Protein AF-A0A1W9RCI9-F1 (afdb_monomer_lite)

Foldseek 3Di:
DPPVVVVLVCLVPDDDPDDDPDDADQPDWDKAWDWDWDQDPVDNVDIDIDIDIDTHDHDDDDDPPDDPPDDDDDDDPDDPVVVLVVVVVVCVVVVPPPDDDWDDDPVPCVVSVVVVVVVVCVVCVVVVVVVVSVVVVVVSVVD

Structure (mmCIF, N/CA/C/O backbone):
data_AF-A0A1W9RCI9-F1
#
_entry.id   AF-A0A1W9RCI9-F1
#
loop_
_atom_site.group_PDB
_atom_site.id
_atom_site.type_symbol
_atom_site.label_atom_id
_atom_site.label_alt_id
_atom_site.label_comp_id
_atom_site.label_asym_id
_atom_site.label_entity_id
_atom_site.label_seq_id
_atom_site.pdbx_PDB_ins_code
_atom_site.Cartn_x
_atom_site.Cartn_y
_atom_site.Cartn_z
_atom_site.occupancy
_atom_site.B_iso_or_equiv
_atom_site.auth_seq_id
_atom_site.auth_comp_id
_atom_site.auth_asym_id
_atom_site.auth_atom_id
_atom_site.pdbx_PDB_model_num
ATOM 1 N N . MET A 1 1 ? 21.984 -20.671 -20.554 1.00 55.34 1 MET A N 1
ATOM 2 C CA . MET A 1 1 ? 21.994 -19.264 -20.109 1.00 55.34 1 MET A CA 1
ATOM 3 C C . MET A 1 1 ? 21.682 -19.297 -18.632 1.00 55.34 1 MET A C 1
ATOM 5 O O . MET A 1 1 ? 20.572 -19.666 -18.281 1.00 55.34 1 MET A O 1
ATOM 9 N N . ASP A 1 2 ? 22.685 -19.065 -17.794 1.00 74.69 2 ASP A N 1
ATOM 10 C CA . ASP A 1 2 ? 22.546 -19.191 -16.344 1.00 74.69 2 ASP A CA 1
ATOM 11 C C . ASP A 1 2 ? 21.999 -17.872 -15.788 1.00 74.69 2 ASP A C 1
ATOM 13 O O . ASP A 1 2 ? 22.736 -16.913 -15.551 1.00 74.69 2 ASP A O 1
ATOM 17 N N . ILE A 1 3 ? 20.668 -17.785 -15.747 1.00 71.44 3 ILE A N 1
ATOM 18 C CA . ILE A 1 3 ? 19.940 -16.581 -15.335 1.00 71.44 3 ILE A CA 1
ATOM 19 C C . ILE A 1 3 ? 20.322 -16.200 -13.904 1.00 71.44 3 ILE A C 1
ATOM 21 O O . ILE A 1 3 ? 20.475 -15.012 -13.629 1.00 71.44 3 ILE A O 1
ATOM 25 N N . GLU A 1 4 ? 20.549 -17.183 -13.034 1.00 61.97 4 GLU A N 1
ATOM 26 C CA . GLU A 1 4 ? 20.937 -16.975 -11.639 1.00 61.97 4 GLU A CA 1
ATOM 27 C C . GLU A 1 4 ? 22.304 -16.298 -11.552 1.00 61.97 4 GLU A C 1
ATOM 29 O O . GLU A 1 4 ? 22.426 -15.246 -10.925 1.00 61.97 4 GLU A O 1
ATOM 34 N N . LYS A 1 5 ? 23.299 -16.788 -12.300 1.00 72.75 5 LYS A N 1
ATOM 35 C CA . LYS A 1 5 ? 24.634 -16.171 -12.359 1.00 72.75 5 LYS A CA 1
ATOM 36 C C . LYS A 1 5 ? 24.618 -14.726 -12.876 1.00 72.75 5 LYS A C 1
ATOM 38 O O . LYS A 1 5 ? 25.336 -13.862 -12.365 1.00 72.75 5 LYS A O 1
ATOM 43 N N . TYR A 1 6 ? 23.832 -14.431 -13.915 1.00 73.56 6 TYR A N 1
ATOM 44 C CA . TYR A 1 6 ? 23.721 -13.059 -14.435 1.00 73.56 6 TYR A CA 1
ATOM 45 C C . TYR A 1 6 ? 22.972 -12.134 -13.472 1.00 73.56 6 TYR A C 1
ATOM 47 O O . TYR A 1 6 ? 23.343 -10.967 -13.325 1.00 73.56 6 TYR A O 1
ATOM 55 N N . TRP A 1 7 ? 21.948 -12.661 -12.807 1.00 63.88 7 TRP A N 1
ATOM 56 C CA . TRP A 1 7 ? 21.183 -11.955 -11.788 1.00 63.88 7 TRP A CA 1
ATOM 57 C C . TRP A 1 7 ? 22.044 -11.619 -10.566 1.00 63.88 7 TRP A C 1
ATOM 59 O O . TRP A 1 7 ? 22.041 -10.481 -10.094 1.00 63.88 7 TRP A O 1
ATOM 69 N N . GLU A 1 8 ? 22.865 -12.566 -10.117 1.00 64.69 8 GLU A N 1
ATOM 70 C CA . GLU A 1 8 ? 23.821 -12.389 -9.026 1.00 64.69 8 GLU A CA 1
ATOM 71 C C . GLU A 1 8 ? 24.826 -11.267 -9.332 1.00 64.69 8 GLU A C 1
ATOM 73 O O . GLU A 1 8 ? 25.028 -10.357 -8.519 1.00 64.69 8 GLU A O 1
ATOM 78 N N . LYS A 1 9 ? 25.398 -11.271 -10.546 1.00 72.44 9 LYS A N 1
ATOM 79 C CA . LYS A 1 9 ? 26.290 -10.201 -11.014 1.00 72.44 9 LYS A CA 1
ATOM 80 C C . LYS A 1 9 ? 25.583 -8.840 -11.007 1.00 72.44 9 LYS A C 1
ATOM 82 O O . LYS A 1 9 ? 26.171 -7.849 -10.577 1.00 72.44 9 LYS A O 1
ATOM 87 N N . ALA A 1 10 ? 24.327 -8.780 -11.448 1.00 76.00 10 ALA A N 1
ATOM 88 C CA . ALA A 1 10 ? 23.564 -7.535 -11.478 1.00 76.00 10 ALA A CA 1
ATOM 89 C C . ALA A 1 10 ? 23.300 -6.981 -10.068 1.00 76.00 10 ALA A C 1
ATOM 91 O O . ALA A 1 10 ? 23.492 -5.787 -9.850 1.00 76.00 10 ALA A O 1
ATOM 92 N N . ILE A 1 11 ? 22.935 -7.820 -9.093 1.00 67.50 11 ILE A N 1
ATOM 93 C CA . ILE A 1 11 ? 22.709 -7.377 -7.705 1.00 67.50 11 ILE A CA 1
ATOM 94 C C . ILE A 1 11 ? 23.979 -6.778 -7.086 1.00 67.50 11 ILE A C 1
ATOM 96 O O . ILE A 1 11 ? 23.891 -5.789 -6.354 1.00 67.50 11 ILE A O 1
ATOM 100 N N . LYS A 1 12 ? 25.145 -7.385 -7.347 1.00 71.50 12 LYS A N 1
ATOM 101 C CA . LYS A 1 12 ? 26.425 -6.976 -6.747 1.00 71.50 12 LYS A CA 1
ATOM 102 C C . LYS A 1 12 ? 26.981 -5.680 -7.346 1.00 71.50 12 LYS A C 1
ATOM 104 O O . LYS A 1 12 ? 27.601 -4.918 -6.614 1.00 71.50 12 LYS A O 1
ATOM 109 N N . HIS A 1 13 ? 26.753 -5.431 -8.637 1.00 75.50 13 HIS A N 1
ATOM 110 C CA . HIS A 1 13 ? 27.412 -4.345 -9.375 1.00 75.50 13 HIS A CA 1
ATOM 111 C C . HIS A 1 13 ? 26.479 -3.228 -9.867 1.00 75.50 13 HIS A C 1
ATOM 113 O O . HIS A 1 13 ? 26.961 -2.253 -10.435 1.00 75.50 13 HIS A O 1
ATOM 119 N N . THR A 1 14 ? 25.157 -3.346 -9.699 1.00 80.31 14 THR A N 1
ATOM 120 C CA . THR A 1 14 ? 24.235 -2.278 -10.118 1.00 80.31 14 THR A CA 1
ATOM 121 C C . THR A 1 14 ? 24.175 -1.183 -9.063 1.00 80.31 14 THR A C 1
ATOM 123 O O . THR A 1 14 ? 23.658 -1.391 -7.963 1.00 80.31 14 THR A O 1
ATOM 126 N N . GLU A 1 15 ? 24.623 0.006 -9.443 1.00 75.75 15 GLU A N 1
ATOM 127 C CA . GLU A 1 15 ? 24.532 1.224 -8.643 1.00 75.75 15 GLU A CA 1
ATOM 128 C C . GLU A 1 15 ? 23.637 2.241 -9.361 1.00 75.75 15 GLU A C 1
ATOM 130 O O . GLU A 1 15 ? 23.683 2.398 -10.583 1.00 75.75 15 GLU A O 1
ATOM 135 N N . VAL A 1 16 ? 22.751 2.895 -8.606 1.00 76.81 16 VAL A N 1
ATOM 136 C CA . VAL A 1 16 ? 21.810 3.884 -9.145 1.00 76.81 16 VAL A CA 1
ATOM 137 C C . VAL A 1 16 ? 22.289 5.272 -8.742 1.00 76.81 16 VAL A C 1
ATOM 139 O O . VAL A 1 16 ? 21.910 5.782 -7.692 1.00 76.81 16 VAL A O 1
ATOM 142 N N . GLU A 1 17 ? 23.084 5.892 -9.614 1.00 76.19 17 GLU A N 1
ATOM 143 C CA . GLU A 1 17 ? 23.636 7.241 -9.405 1.00 76.19 17 GLU A CA 1
ATOM 144 C C . GLU A 1 17 ? 22.553 8.326 -9.327 1.00 76.19 17 GLU A C 1
ATOM 146 O O . GLU A 1 17 ? 22.669 9.310 -8.597 1.00 76.19 17 GLU A O 1
ATOM 151 N N . ARG A 1 18 ? 21.459 8.159 -10.081 1.00 74.19 18 ARG A N 1
ATOM 152 C CA . ARG A 1 18 ? 20.339 9.104 -10.086 1.00 74.19 18 ARG A CA 1
ATOM 153 C C . ARG A 1 18 ? 19.002 8.391 -10.213 1.00 74.19 18 ARG A C 1
ATOM 155 O O . ARG A 1 18 ? 18.640 7.907 -11.285 1.00 74.19 18 ARG A O 1
ATOM 162 N N . ALA A 1 19 ? 18.228 8.406 -9.132 1.00 73.75 19 ALA A N 1
ATOM 163 C CA . ALA A 1 19 ? 16.862 7.902 -9.133 1.00 73.75 19 ALA A CA 1
ATOM 164 C C . ALA A 1 19 ? 15.905 8.830 -9.907 1.00 73.75 19 ALA A C 1
ATOM 166 O O . ALA A 1 19 ? 16.072 10.054 -9.955 1.00 73.75 19 ALA A O 1
ATOM 167 N N . ARG A 1 20 ? 14.862 8.243 -10.503 1.00 72.75 20 ARG A N 1
ATOM 168 C CA . ARG A 1 20 ? 13.751 8.995 -11.102 1.00 72.75 20 ARG A CA 1
ATOM 169 C C . ARG A 1 20 ? 12.954 9.688 -9.993 1.00 72.75 20 ARG A C 1
ATOM 171 O O . ARG A 1 20 ? 12.574 9.049 -9.022 1.00 72.75 20 ARG A O 1
ATOM 178 N N . ILE A 1 21 ? 12.665 10.977 -10.174 1.00 74.69 21 ILE A N 1
ATOM 179 C CA . ILE A 1 21 ? 11.905 11.786 -9.202 1.00 74.69 21 ILE A CA 1
ATOM 180 C C . ILE A 1 21 ? 10.397 11.495 -9.285 1.00 74.69 21 ILE A C 1
ATOM 182 O O . ILE A 1 21 ? 9.692 11.522 -8.284 1.00 74.69 21 ILE A O 1
ATOM 186 N N . SER A 1 22 ? 9.884 11.223 -10.486 1.00 74.25 22 SER A N 1
ATOM 187 C CA . SER A 1 22 ? 8.459 10.965 -10.699 1.00 74.25 22 SER A CA 1
ATOM 188 C C . SER A 1 22 ? 8.058 9.545 -10.289 1.00 74.25 22 SER A C 1
ATOM 190 O O . SER A 1 22 ? 8.760 8.578 -10.600 1.00 74.25 22 SER A O 1
ATOM 192 N N . TYR A 1 23 ? 6.872 9.419 -9.693 1.00 71.56 23 TYR A N 1
ATOM 193 C CA . TYR A 1 23 ? 6.233 8.141 -9.377 1.00 71.56 23 TYR A CA 1
ATOM 194 C C . TYR A 1 23 ? 5.712 7.420 -10.631 1.00 71.56 23 TYR A C 1
ATOM 196 O O . TYR A 1 23 ? 5.644 7.992 -11.727 1.00 71.56 23 TYR A O 1
ATOM 204 N N . LEU A 1 24 ? 5.381 6.138 -10.484 1.00 76.38 24 LEU A N 1
ATOM 205 C CA . LEU A 1 24 ? 4.651 5.387 -11.504 1.00 76.38 24 LEU A CA 1
ATOM 206 C C . LEU A 1 24 ? 3.210 5.904 -11.589 1.00 76.38 24 LEU A C 1
ATOM 208 O O . LEU A 1 24 ? 2.616 6.282 -10.580 1.00 76.38 24 LEU A O 1
ATOM 212 N N . ASN A 1 25 ? 2.651 5.922 -12.794 1.00 63.69 25 ASN A N 1
ATOM 213 C CA . ASN A 1 25 ? 1.250 6.257 -13.003 1.00 63.69 25 ASN A CA 1
ATOM 214 C C . ASN A 1 25 ? 0.355 5.157 -12.412 1.00 63.69 25 ASN A C 1
ATOM 216 O O . ASN A 1 25 ? 0.611 3.967 -12.580 1.00 63.69 25 ASN A O 1
ATOM 220 N N . ILE A 1 26 ? -0.723 5.571 -11.744 1.00 57.44 26 ILE A N 1
ATOM 221 C CA . ILE A 1 26 ? -1.660 4.667 -11.052 1.00 57.44 26 ILE A CA 1
ATOM 222 C C . ILE A 1 26 ? -2.733 4.124 -12.016 1.00 57.44 26 ILE A C 1
ATOM 224 O O . ILE A 1 26 ? -3.278 3.039 -11.810 1.00 57.44 26 ILE A O 1
ATOM 228 N N . ASN A 1 27 ? -3.019 4.869 -13.089 1.00 59.59 27 ASN A N 1
ATOM 229 C CA . ASN A 1 27 ? -4.145 4.609 -13.991 1.00 59.59 27 ASN A CA 1
ATOM 230 C C . ASN A 1 27 ? -3.725 4.122 -15.385 1.00 59.59 27 ASN A C 1
ATOM 232 O O . ASN A 1 27 ? -4.564 3.624 -16.128 1.00 59.59 27 ASN A O 1
ATOM 236 N N . THR A 1 28 ? -2.455 4.283 -15.758 1.00 70.62 28 THR A N 1
ATOM 237 C CA . THR A 1 28 ? -1.953 3.999 -17.110 1.00 70.62 28 THR A CA 1
ATOM 238 C C . THR A 1 28 ? -0.564 3.372 -17.059 1.00 70.62 28 THR A C 1
ATOM 240 O O . THR A 1 28 ? 0.155 3.519 -16.068 1.00 70.62 28 THR A O 1
ATOM 243 N N . SER A 1 29 ? -0.167 2.685 -18.135 1.00 77.81 29 SER A N 1
ATOM 244 C CA . SER A 1 29 ? 1.214 2.232 -18.305 1.00 77.81 29 SER A CA 1
ATOM 245 C C . SER A 1 29 ? 2.184 3.404 -18.169 1.00 77.81 29 SER A C 1
ATOM 247 O O . SER A 1 29 ? 1.965 4.495 -18.706 1.00 77.81 29 SER A O 1
ATOM 249 N N . THR A 1 30 ? 3.281 3.185 -17.451 1.00 77.69 30 THR A N 1
ATOM 250 C CA . THR A 1 30 ? 4.343 4.179 -17.305 1.00 77.69 30 THR A CA 1
ATOM 251 C C . THR A 1 30 ? 5.509 3.802 -18.198 1.00 77.69 30 THR A C 1
ATOM 253 O O . THR A 1 30 ? 6.147 2.772 -17.996 1.00 77.69 30 THR A O 1
ATOM 256 N N . ILE A 1 31 ? 5.825 4.663 -19.164 1.00 81.94 31 ILE A N 1
ATOM 257 C CA . ILE A 1 31 ? 7.059 4.543 -19.938 1.00 81.94 31 ILE A CA 1
ATOM 258 C C . ILE A 1 31 ? 8.204 5.078 -19.074 1.00 81.94 31 ILE A C 1
ATOM 260 O O . ILE A 1 31 ? 8.215 6.251 -18.694 1.00 81.94 31 ILE A O 1
ATOM 264 N N . LEU A 1 32 ? 9.165 4.215 -18.766 1.00 80.88 32 LEU A N 1
ATOM 265 C CA . LEU A 1 32 ? 10.379 4.508 -18.017 1.00 80.88 32 LEU A CA 1
ATOM 266 C C . LEU A 1 32 ? 11.572 4.533 -18.978 1.00 80.88 32 LEU A C 1
ATOM 268 O O . LEU A 1 32 ? 12.114 3.476 -19.310 1.00 80.88 32 LEU A O 1
ATOM 272 N N . PRO A 1 33 ? 11.993 5.716 -19.455 1.00 83.56 33 PRO A N 1
ATOM 273 C CA . PRO A 1 33 ? 13.246 5.832 -20.176 1.00 83.56 33 PRO A CA 1
ATOM 274 C C . PRO A 1 33 ? 14.401 5.533 -19.221 1.00 83.56 33 PRO A C 1
ATOM 276 O O . PRO A 1 33 ? 14.433 6.054 -18.104 1.00 83.56 33 PRO A O 1
ATOM 279 N N . TYR A 1 34 ? 15.356 4.730 -19.672 1.00 80.88 34 TYR A N 1
ATOM 280 C CA . TYR A 1 34 ? 16.566 4.425 -18.920 1.00 80.88 34 TYR A CA 1
ATOM 281 C C . TYR A 1 34 ? 17.809 4.704 -19.759 1.00 80.88 34 TYR A C 1
ATOM 283 O O . TYR A 1 34 ? 17.807 4.602 -20.991 1.00 80.88 34 TYR A O 1
ATOM 291 N N . ILE A 1 35 ? 18.884 5.037 -19.056 1.00 83.50 35 ILE A N 1
ATOM 292 C CA . ILE A 1 35 ? 20.242 5.040 -19.581 1.00 83.50 35 ILE A CA 1
ATOM 293 C C . ILE A 1 35 ? 21.036 4.160 -18.626 1.00 83.50 35 ILE A C 1
ATOM 295 O O . ILE A 1 35 ? 21.077 4.451 -17.434 1.00 83.50 35 ILE A O 1
ATOM 299 N N . ILE A 1 36 ? 21.620 3.083 -19.138 1.00 82.69 36 ILE A N 1
ATOM 300 C CA . ILE A 1 36 ? 22.551 2.248 -18.381 1.00 82.69 36 ILE A CA 1
ATOM 301 C C . ILE A 1 36 ? 23.939 2.394 -18.994 1.00 82.69 36 ILE A C 1
ATOM 303 O O . ILE A 1 36 ? 24.097 2.376 -20.221 1.00 82.69 36 ILE A O 1
ATOM 307 N N . LEU A 1 37 ? 24.916 2.595 -18.118 1.00 83.81 37 LEU A N 1
ATOM 308 C CA . LEU A 1 37 ? 26.329 2.689 -18.442 1.00 83.81 37 LEU A CA 1
ATOM 309 C C . LEU A 1 37 ? 26.994 1.416 -17.929 1.00 83.81 37 LEU A C 1
ATOM 311 O O . LEU A 1 37 ? 26.720 0.983 -16.812 1.00 83.81 37 LEU A O 1
ATOM 315 N N . SER A 1 38 ? 27.829 0.802 -18.752 1.00 79.75 38 SER A N 1
ATOM 316 C CA . SER A 1 38 ? 28.598 -0.381 -18.370 1.00 79.75 38 SER A CA 1
ATOM 317 C C . SER A 1 38 ? 29.956 -0.346 -19.048 1.00 79.75 38 SER A C 1
ATOM 319 O O . SER A 1 38 ? 30.052 0.138 -20.173 1.00 79.75 38 SER A O 1
ATOM 321 N N . GLU A 1 39 ? 30.978 -0.913 -18.421 1.00 77.25 39 GLU A N 1
ATOM 322 C CA . GLU A 1 39 ? 32.273 -1.129 -19.071 1.00 77.25 39 GLU A CA 1
ATOM 323 C C . GLU A 1 39 ? 32.111 -2.015 -20.318 1.00 77.25 39 GLU A C 1
ATOM 325 O O . GLU A 1 39 ? 31.280 -2.936 -20.354 1.00 77.25 39 GLU A O 1
ATOM 330 N N . SER A 1 40 ? 32.863 -1.708 -21.372 1.00 72.00 40 SER A N 1
ATOM 331 C CA . SER A 1 40 ? 32.891 -2.533 -22.574 1.00 72.00 40 SER A CA 1
ATOM 332 C C . SER A 1 40 ? 33.595 -3.855 -22.287 1.00 72.00 40 SER A C 1
ATOM 334 O O . SER A 1 40 ? 34.691 -3.907 -21.749 1.00 72.00 40 SER A O 1
ATOM 336 N N . MET A 1 41 ? 32.955 -4.952 -22.696 1.00 68.62 41 MET A N 1
ATOM 337 C CA . MET A 1 41 ? 33.515 -6.306 -22.584 1.00 68.62 41 MET A CA 1
ATOM 338 C C . MET A 1 41 ? 34.680 -6.552 -23.560 1.00 68.62 41 MET A C 1
ATOM 340 O O . MET A 1 41 ? 35.289 -7.618 -23.515 1.00 68.62 41 MET A O 1
ATOM 344 N N . VAL A 1 42 ? 34.920 -5.619 -24.488 1.00 73.56 42 VAL A N 1
ATOM 345 C CA . VAL A 1 42 ? 35.948 -5.708 -25.537 1.00 73.56 42 VAL A CA 1
ATOM 346 C C . VAL A 1 42 ? 37.142 -4.811 -25.208 1.00 73.56 42 VAL A C 1
ATOM 348 O O . VAL A 1 42 ? 38.274 -5.195 -25.484 1.00 73.56 42 VAL A O 1
ATOM 351 N N . ASP A 1 43 ? 36.893 -3.655 -24.586 1.00 69.44 43 ASP A N 1
ATOM 352 C CA . ASP A 1 43 ? 37.917 -2.708 -24.144 1.00 69.44 43 ASP A CA 1
ATOM 353 C C . ASP A 1 43 ? 37.484 -2.071 -22.818 1.00 69.44 43 ASP A C 1
ATOM 355 O O . ASP A 1 43 ? 36.534 -1.296 -22.773 1.00 69.44 43 ASP A O 1
ATOM 359 N N . ASN A 1 44 ? 38.183 -2.377 -21.726 1.00 68.69 44 ASN A N 1
ATOM 360 C CA . ASN A 1 44 ? 37.814 -1.888 -20.394 1.00 68.69 44 ASN A CA 1
ATOM 361 C C . ASN A 1 44 ? 37.992 -0.364 -20.229 1.00 68.69 44 ASN A C 1
ATOM 363 O O . ASN A 1 44 ? 37.590 0.181 -19.203 1.00 68.69 44 ASN A O 1
ATOM 367 N N . SER A 1 45 ? 38.603 0.327 -21.197 1.00 69.44 45 SER A N 1
ATOM 368 C CA . SER A 1 45 ? 38.690 1.792 -21.205 1.00 69.44 45 SER A CA 1
ATOM 369 C C . SER A 1 45 ? 37.454 2.473 -21.807 1.00 69.44 45 SER A C 1
ATOM 371 O O . SER A 1 45 ? 37.237 3.665 -21.576 1.00 69.44 45 SER A O 1
ATOM 373 N N . ASP A 1 46 ? 36.599 1.713 -22.496 1.00 76.50 46 ASP A N 1
ATOM 374 C CA . ASP A 1 46 ? 35.407 2.222 -23.163 1.00 76.50 46 ASP A CA 1
ATOM 375 C C . ASP A 1 46 ? 34.133 2.008 -22.336 1.00 76.50 46 ASP A C 1
ATOM 377 O O . ASP A 1 46 ? 33.890 0.955 -21.741 1.00 76.50 46 ASP A O 1
ATOM 381 N N . THR A 1 47 ? 33.245 3.006 -22.361 1.00 80.62 47 THR A N 1
ATOM 382 C CA . THR A 1 47 ? 31.918 2.921 -21.735 1.00 80.62 47 THR A CA 1
ATOM 383 C C . THR A 1 47 ? 30.847 2.607 -22.773 1.00 80.62 47 THR A C 1
ATOM 385 O O . THR A 1 47 ? 30.611 3.366 -23.715 1.00 80.62 47 THR A O 1
ATOM 388 N N . VAL A 1 48 ? 30.113 1.520 -22.559 1.00 82.38 48 VAL A N 1
ATOM 389 C CA . VAL A 1 48 ? 28.926 1.172 -23.339 1.00 82.38 48 VAL A CA 1
ATOM 390 C C . VAL A 1 48 ? 27.722 1.919 -22.778 1.00 82.38 48 VAL A C 1
ATOM 392 O O . VAL A 1 48 ? 27.322 1.717 -21.632 1.00 82.38 48 VAL A O 1
ATOM 395 N N . ILE A 1 49 ? 27.105 2.752 -23.616 1.00 85.69 49 ILE A N 1
ATOM 396 C CA . ILE A 1 49 ? 25.892 3.503 -23.283 1.00 85.69 49 ILE A CA 1
ATOM 397 C C . ILE A 1 49 ? 24.694 2.820 -23.939 1.00 85.69 49 ILE A C 1
ATOM 399 O O . ILE A 1 49 ? 24.574 2.813 -25.166 1.00 85.69 49 ILE A O 1
ATOM 403 N N . ARG A 1 50 ? 23.762 2.293 -23.140 1.00 80.00 50 ARG A N 1
ATOM 404 C CA . ARG A 1 50 ? 22.492 1.753 -23.650 1.00 80.00 50 ARG A CA 1
ATOM 405 C C . ARG A 1 50 ? 21.343 2.642 -23.210 1.00 80.00 50 ARG A C 1
ATOM 407 O O . ARG A 1 50 ? 21.122 2.843 -22.018 1.00 80.00 50 ARG A O 1
ATOM 414 N N . LYS A 1 51 ? 20.604 3.156 -24.190 1.00 87.25 51 LYS A N 1
ATOM 415 C CA . LYS A 1 51 ? 19.395 3.954 -23.979 1.00 87.25 51 LYS A CA 1
ATOM 416 C C . LYS A 1 51 ? 18.191 3.146 -24.424 1.00 87.25 51 LYS A C 1
ATOM 418 O O . LYS A 1 51 ? 18.209 2.551 -25.499 1.00 87.25 51 LYS A O 1
ATOM 423 N N . GLY A 1 52 ? 17.152 3.142 -23.610 1.00 80.12 52 GLY A N 1
ATOM 424 C CA . GLY A 1 52 ? 15.929 2.423 -23.920 1.00 80.12 52 GLY A CA 1
ATOM 425 C C . GLY A 1 52 ? 14.754 2.957 -23.129 1.00 80.12 52 GLY A C 1
ATOM 426 O O . GLY A 1 52 ? 14.855 3.954 -22.412 1.00 80.12 52 GLY A O 1
ATOM 427 N N . LYS A 1 53 ? 13.621 2.283 -23.282 1.00 84.44 53 LYS A N 1
ATOM 428 C CA . LYS A 1 53 ? 12.410 2.547 -22.518 1.00 84.44 53 LYS A CA 1
ATOM 429 C C . LYS A 1 53 ? 11.811 1.224 -22.067 1.00 84.44 53 LYS A C 1
ATOM 431 O O . LYS A 1 53 ? 11.768 0.280 -22.851 1.00 84.44 53 LYS A O 1
ATOM 436 N N . ILE A 1 54 ? 11.374 1.170 -20.819 1.00 80.50 54 ILE A N 1
ATOM 437 C CA . ILE A 1 54 ? 10.627 0.046 -20.258 1.00 80.50 54 ILE A CA 1
ATOM 438 C C . ILE A 1 54 ? 9.188 0.512 -20.100 1.00 80.50 54 ILE A C 1
ATOM 440 O O . ILE A 1 54 ? 8.948 1.600 -19.585 1.00 80.50 54 ILE A O 1
ATOM 444 N N . GLU A 1 55 ? 8.234 -0.285 -20.558 1.00 78.06 55 GLU A N 1
ATOM 445 C CA . GLU A 1 55 ? 6.832 -0.060 -20.236 1.00 78.06 55 GLU A CA 1
ATOM 446 C C . GLU A 1 55 ? 6.504 -0.833 -18.962 1.00 78.06 55 GLU A C 1
ATOM 448 O O . GLU A 1 55 ? 6.617 -2.056 -18.922 1.00 78.06 55 GLU A O 1
ATOM 453 N N . VAL A 1 56 ? 6.150 -0.107 -17.905 1.00 75.06 56 VAL A N 1
ATOM 454 C CA . VAL A 1 56 ? 5.729 -0.699 -16.636 1.00 75.06 56 VAL A CA 1
ATOM 455 C C . VAL A 1 56 ? 4.222 -0.560 -16.517 1.00 75.06 56 VAL A C 1
ATOM 457 O O . VAL A 1 56 ? 3.687 0.552 -16.471 1.00 75.06 56 VAL A O 1
ATOM 460 N N . THR A 1 57 ? 3.542 -1.699 -16.486 1.00 61.06 57 THR A N 1
ATOM 461 C CA . THR A 1 57 ? 2.106 -1.805 -16.236 1.00 61.06 57 THR A CA 1
ATOM 462 C C . THR A 1 57 ? 1.775 -1.587 -14.760 1.00 61.06 57 THR A C 1
ATOM 464 O O . THR A 1 57 ? 2.635 -1.664 -13.882 1.00 61.06 57 THR A O 1
ATOM 467 N N . LYS A 1 58 ? 0.505 -1.257 -14.498 1.00 62.69 58 LYS A N 1
ATOM 468 C CA . LYS A 1 58 ? -0.012 -0.894 -13.175 1.00 62.69 58 LYS A CA 1
ATOM 469 C C . LYS A 1 58 ? 0.366 -1.944 -12.111 1.00 62.69 58 LYS A C 1
ATOM 471 O O . LYS A 1 58 ? 0.163 -3.132 -12.363 1.00 62.69 58 LYS A O 1
ATOM 476 N N . PRO A 1 59 ? 0.831 -1.539 -10.914 1.00 57.31 59 PRO A N 1
ATOM 477 C CA . PRO A 1 59 ? 0.948 -2.461 -9.790 1.00 57.31 59 PRO A CA 1
ATOM 478 C C . PRO A 1 59 ? -0.439 -3.024 -9.442 1.00 57.31 59 PRO A C 1
ATOM 480 O O . PRO A 1 59 ? -1.376 -2.271 -9.166 1.00 57.31 59 PRO A O 1
ATOM 483 N N . VAL A 1 60 ? -0.582 -4.347 -9.503 1.00 52.81 60 VAL A N 1
ATOM 484 C CA . VAL A 1 60 ? -1.839 -5.049 -9.218 1.00 52.81 60 VAL A CA 1
ATOM 485 C C . VAL A 1 60 ? -1.842 -5.472 -7.754 1.00 52.81 60 VAL A C 1
ATOM 487 O O . VAL A 1 60 ? -0.904 -6.118 -7.293 1.00 52.81 60 VAL A O 1
ATOM 490 N N . ILE A 1 61 ? -2.899 -5.113 -7.028 1.00 52.69 61 ILE A N 1
ATOM 491 C CA . ILE A 1 61 ? -3.196 -5.720 -5.731 1.00 52.69 61 ILE A CA 1
ATOM 492 C C . ILE A 1 61 ? -3.984 -6.991 -6.033 1.00 52.69 61 ILE A C 1
ATOM 494 O O . ILE A 1 61 ? -5.103 -6.910 -6.540 1.00 52.69 61 ILE A O 1
ATOM 498 N N . TYR A 1 62 ? -3.393 -8.152 -5.759 1.00 57.88 62 TYR A N 1
ATOM 499 C CA . TYR A 1 62 ? -4.129 -9.411 -5.756 1.00 57.88 62 TYR A CA 1
ATOM 500 C C . TYR A 1 62 ? -5.008 -9.424 -4.507 1.00 57.88 62 TYR A C 1
ATOM 502 O O . TYR A 1 62 ? -4.508 -9.516 -3.387 1.00 57.88 62 TYR A O 1
ATOM 510 N N . LEU A 1 63 ? -6.314 -9.254 -4.700 1.00 52.84 63 LEU A N 1
ATOM 511 C CA . LEU A 1 63 ? -7.286 -9.566 -3.659 1.00 52.84 63 LEU A CA 1
ATOM 512 C C . LEU A 1 63 ? -7.370 -11.099 -3.535 1.00 52.84 63 LEU A C 1
ATOM 514 O O . LEU A 1 63 ? -7.124 -11.777 -4.534 1.00 52.84 63 LEU A O 1
ATOM 518 N N . PRO A 1 64 ? -7.684 -11.653 -2.350 1.00 52.19 64 PRO A N 1
ATOM 519 C CA . PRO A 1 64 ? -7.867 -13.093 -2.182 1.00 52.19 64 PRO A CA 1
ATOM 520 C C . PRO A 1 64 ? -8.812 -13.659 -3.250 1.00 52.19 64 PRO A C 1
ATOM 522 O O . PRO A 1 64 ? -9.818 -13.028 -3.566 1.00 52.19 64 PRO A O 1
ATOM 525 N N . ASP A 1 65 ? -8.521 -14.859 -3.764 1.00 46.91 65 ASP A N 1
ATOM 526 C CA . ASP A 1 65 ? -9.273 -15.534 -4.844 1.00 46.91 65 ASP A CA 1
ATOM 527 C C . ASP A 1 65 ? -10.728 -15.907 -4.466 1.00 46.91 65 ASP A C 1
ATOM 529 O O . ASP A 1 65 ? -11.426 -16.616 -5.196 1.00 46.91 65 ASP A O 1
ATOM 533 N N . HIS A 1 66 ? -11.206 -15.456 -3.307 1.00 50.69 66 HIS A N 1
ATOM 534 C CA . HIS A 1 66 ? -12.528 -15.732 -2.766 1.00 50.69 66 HIS A CA 1
ATOM 535 C C . HIS A 1 66 ? -13.236 -14.421 -2.438 1.00 50.69 66 HIS A C 1
ATOM 537 O O . HIS A 1 66 ? -12.614 -13.455 -1.991 1.00 50.69 66 HIS A O 1
ATOM 543 N N . THR A 1 67 ? -14.559 -14.403 -2.607 1.00 52.19 67 THR A N 1
ATOM 544 C CA . THR A 1 67 ? -15.409 -13.355 -2.039 1.00 52.19 67 THR A CA 1
ATOM 545 C C . THR A 1 67 ? -15.076 -13.243 -0.550 1.00 52.19 67 THR A C 1
ATOM 547 O O . THR A 1 67 ? -15.111 -14.277 0.123 1.00 52.19 67 THR A O 1
ATOM 550 N N . PRO A 1 68 ? -14.722 -12.056 -0.018 1.00 54.31 68 PRO A N 1
ATOM 551 C CA . PRO A 1 68 ? -14.496 -11.919 1.412 1.00 54.31 68 PRO A CA 1
ATOM 552 C C . PRO A 1 68 ? -15.744 -12.428 2.131 1.00 54.31 68 PRO A C 1
ATOM 554 O O . PRO A 1 68 ? -16.856 -11.973 1.861 1.00 54.31 68 PRO A O 1
ATOM 557 N N . ILE A 1 69 ? -15.562 -13.438 2.979 1.00 54.38 69 ILE A N 1
ATOM 558 C CA . ILE A 1 69 ? -16.616 -13.911 3.867 1.00 54.38 69 ILE A CA 1
ATOM 559 C C . ILE A 1 69 ? -16.646 -12.894 4.997 1.00 54.38 69 ILE A C 1
ATOM 561 O O . ILE A 1 69 ? -15.690 -12.754 5.756 1.00 54.38 69 ILE A O 1
ATOM 565 N N . LEU A 1 70 ? -17.709 -12.102 5.009 1.00 54.50 70 LEU A N 1
ATOM 566 C CA . LEU A 1 70 ? -17.897 -11.005 5.941 1.00 54.50 70 LEU A CA 1
ATOM 567 C C . LEU A 1 70 ? -18.767 -11.539 7.069 1.00 54.50 70 LEU A C 1
ATOM 569 O O . LEU A 1 70 ? -19.963 -11.759 6.885 1.00 54.50 70 LEU A O 1
ATOM 573 N N . GLU A 1 71 ? -18.139 -11.818 8.202 1.00 53.06 71 GLU A N 1
ATOM 574 C CA . GLU A 1 71 ? -18.814 -12.271 9.414 1.00 53.06 71 GLU A CA 1
ATOM 575 C C . GLU A 1 71 ? -19.021 -11.087 10.369 1.00 53.06 71 GLU A C 1
ATOM 577 O O . GLU A 1 71 ? -18.214 -10.159 10.390 1.00 53.06 71 GLU A O 1
ATOM 582 N N . GLY A 1 72 ? -20.090 -11.130 11.172 1.00 56.00 72 GLY A N 1
ATOM 583 C CA . GLY A 1 72 ? -20.289 -10.191 12.284 1.00 56.00 72 GLY A CA 1
ATOM 584 C C . GLY A 1 72 ? -20.965 -8.865 11.922 1.00 56.00 72 GLY A C 1
ATOM 585 O O . GLY A 1 72 ? -20.394 -7.800 12.128 1.00 56.00 72 GLY A O 1
ATOM 586 N N . PHE A 1 73 ? -22.208 -8.912 11.432 1.00 60.84 73 PHE A N 1
ATOM 587 C CA . PHE A 1 73 ? -23.070 -7.725 11.380 1.00 60.84 73 PHE A CA 1
ATOM 588 C C . PHE A 1 73 ? -23.784 -7.558 12.723 1.00 60.84 73 PHE A C 1
ATOM 590 O O . PHE A 1 73 ? -24.847 -8.139 12.944 1.00 60.84 73 PHE A O 1
ATOM 597 N N . GLU A 1 74 ? -23.185 -6.786 13.625 1.00 69.38 74 GLU A N 1
ATOM 598 C CA . GLU A 1 74 ? -23.804 -6.400 14.893 1.00 69.38 74 GLU A CA 1
ATOM 599 C C . GLU A 1 74 ? -24.231 -4.932 14.846 1.00 69.38 74 GLU A C 1
ATOM 601 O O . GLU A 1 74 ? -23.530 -4.079 14.301 1.00 69.38 74 GLU A O 1
ATOM 606 N N . PHE A 1 75 ? -25.401 -4.641 15.413 1.00 72.62 75 PHE A N 1
ATOM 607 C CA . PHE A 1 75 ? -25.914 -3.283 15.550 1.00 72.62 75 PHE A CA 1
ATOM 608 C C . PHE A 1 75 ? -25.709 -2.818 16.993 1.00 72.62 75 PHE A C 1
ATOM 610 O O . PHE A 1 75 ? -26.094 -3.517 17.929 1.00 72.62 75 PHE A O 1
ATOM 617 N N . GLU A 1 76 ? -25.139 -1.627 17.174 1.00 76.50 76 GLU A N 1
ATOM 618 C CA . GLU A 1 76 ? -25.155 -0.913 18.452 1.00 76.50 76 GLU A CA 1
ATOM 619 C C . GLU A 1 76 ? -26.104 0.287 18.356 1.00 76.50 76 GLU A C 1
ATOM 621 O O . GLU A 1 76 ? -26.004 1.087 17.429 1.00 76.50 76 GLU A O 1
ATOM 626 N N . ASP A 1 77 ? -26.970 0.469 19.355 1.00 79.94 77 ASP A N 1
ATOM 627 C CA . ASP A 1 77 ? -27.929 1.588 19.423 1.00 79.94 77 ASP A CA 1
ATOM 628 C C . ASP A 1 77 ? -27.292 2.933 19.850 1.00 79.94 77 ASP A C 1
ATOM 630 O O . ASP A 1 77 ? -27.980 3.859 20.284 1.00 79.94 77 ASP A O 1
ATOM 634 N N . ASN A 1 78 ? -25.966 3.063 19.747 1.00 85.25 78 ASN A N 1
ATOM 635 C CA . ASN A 1 78 ? -25.225 4.247 20.179 1.00 85.25 78 ASN A CA 1
ATOM 636 C C . ASN A 1 78 ? -24.837 5.143 18.992 1.00 85.25 78 ASN A C 1
ATOM 638 O O . ASN A 1 78 ? -24.629 4.660 17.876 1.00 85.25 78 ASN A O 1
ATOM 642 N N . PRO A 1 79 ? -24.662 6.460 19.210 1.00 89.31 79 PRO A N 1
ATOM 643 C CA . PRO A 1 79 ? -24.077 7.329 18.200 1.00 89.31 79 PRO A CA 1
ATOM 644 C C . PRO A 1 79 ? -22.685 6.836 17.785 1.00 89.31 79 PRO A C 1
ATOM 646 O O . PRO A 1 79 ? -21.850 6.526 18.636 1.00 89.31 79 PRO A O 1
ATOM 649 N N . LEU A 1 80 ? -22.393 6.873 16.479 1.00 84.62 80 LEU A N 1
ATOM 650 C CA . LEU A 1 80 ? -21.100 6.460 15.913 1.00 84.62 80 LEU A CA 1
ATOM 651 C C . LEU A 1 80 ? -19.900 7.080 16.651 1.00 84.62 80 LEU A C 1
ATOM 653 O O . LEU A 1 80 ? -18.882 6.425 16.853 1.00 84.62 80 LEU A O 1
ATOM 657 N N . SER A 1 81 ? -20.015 8.337 17.088 1.00 88.62 81 SER A N 1
ATOM 658 C CA . SER A 1 81 ? -18.959 9.030 17.832 1.00 88.62 81 SER A CA 1
ATOM 659 C C . SER A 1 81 ? -18.617 8.380 19.170 1.00 88.62 81 SER A C 1
ATOM 661 O O . SER A 1 81 ? -17.458 8.422 19.585 1.00 88.62 81 SER A O 1
ATOM 663 N N . ASP A 1 82 ? -19.608 7.816 19.854 1.00 91.88 82 ASP A N 1
ATOM 664 C CA . ASP A 1 82 ? -19.435 7.213 21.172 1.00 91.88 82 ASP A CA 1
ATOM 665 C C . ASP A 1 82 ? -18.948 5.770 21.034 1.00 91.88 82 ASP A C 1
ATOM 667 O O . ASP A 1 82 ? -17.995 5.381 21.712 1.00 91.88 82 ASP A O 1
ATOM 671 N N . THR A 1 83 ? -19.478 5.031 20.055 1.00 89.69 83 THR A N 1
ATOM 672 C CA . THR A 1 83 ? -18.980 3.703 19.674 1.00 89.69 83 THR A CA 1
ATOM 673 C C . THR A 1 83 ? -17.506 3.750 19.255 1.00 89.69 83 THR A C 1
ATOM 675 O O . THR A 1 83 ? -16.692 2.977 19.756 1.00 89.69 83 THR A O 1
ATOM 678 N N . VAL A 1 84 ? -17.101 4.717 18.423 1.00 91.31 84 VAL A N 1
ATOM 679 C CA . VAL A 1 84 ? -15.690 4.879 18.019 1.00 91.31 84 VAL A CA 1
ATOM 680 C C . VAL A 1 84 ? -14.776 5.114 19.223 1.00 91.31 84 VAL A C 1
ATOM 682 O O . VAL A 1 84 ? -13.679 4.557 19.271 1.00 91.31 84 VAL A O 1
ATOM 685 N N . LYS A 1 85 ? -15.200 5.923 20.205 1.00 93.62 85 LYS A N 1
ATOM 686 C CA . LYS A 1 85 ? -14.412 6.148 21.429 1.00 93.62 85 LYS A CA 1
ATOM 687 C C . LYS A 1 85 ? -14.269 4.861 22.232 1.00 93.62 85 LYS A C 1
ATOM 689 O O . LYS A 1 85 ? -13.146 4.520 22.592 1.00 93.62 85 LYS A O 1
ATOM 694 N N . LYS A 1 86 ? -15.377 4.146 22.450 1.00 94.38 86 LYS A N 1
ATOM 695 C CA . LYS A 1 86 ? -15.404 2.859 23.156 1.00 94.38 86 LYS A CA 1
ATOM 696 C C . LYS A 1 86 ? -14.400 1.876 22.545 1.00 94.38 86 LYS A C 1
ATOM 698 O O . LYS A 1 86 ? -13.470 1.466 23.235 1.00 94.38 86 LYS A O 1
ATOM 703 N N . TYR A 1 87 ? -14.516 1.579 21.249 1.00 91.38 87 TYR A N 1
ATOM 704 C CA . TYR A 1 87 ? -13.621 0.624 20.581 1.00 91.38 87 TYR A CA 1
ATOM 705 C C . TYR A 1 87 ? -12.163 1.091 20.570 1.00 91.38 87 TYR A C 1
ATOM 707 O O . TYR A 1 87 ? -11.246 0.290 20.738 1.00 91.38 87 TYR A O 1
ATOM 715 N N . LYS A 1 88 ? -11.912 2.397 20.428 1.00 92.06 88 LYS A N 1
ATOM 716 C CA . LYS A 1 88 ? -10.550 2.934 20.499 1.00 92.06 88 LYS A CA 1
ATOM 717 C C . LYS A 1 88 ? -9.928 2.735 21.884 1.00 92.06 88 LYS A C 1
ATOM 719 O O . LYS A 1 88 ? -8.759 2.373 21.973 1.00 92.06 88 LYS A O 1
ATOM 724 N N . GLU A 1 89 ? -10.686 2.967 22.952 1.00 95.69 89 GLU A N 1
ATOM 725 C CA . GLU A 1 89 ? -10.229 2.713 24.320 1.00 95.69 89 GLU A CA 1
ATOM 726 C C . GLU A 1 89 ? -9.998 1.226 24.589 1.00 95.69 89 GLU A C 1
ATOM 728 O O . GLU A 1 89 ? -9.029 0.883 25.262 1.00 95.69 89 GLU A O 1
ATOM 733 N N . GLU A 1 90 ? -10.862 0.350 24.077 1.00 94.62 90 GLU A N 1
ATOM 734 C CA . GLU A 1 90 ? -10.712 -1.103 24.206 1.00 94.62 90 GLU A CA 1
ATOM 735 C C . GLU A 1 90 ? -9.426 -1.598 23.536 1.00 94.62 90 GLU A C 1
ATOM 737 O O . GLU A 1 90 ? -8.646 -2.296 24.182 1.00 94.62 90 GLU A O 1
ATOM 742 N N . LEU A 1 91 ? -9.142 -1.159 22.305 1.00 93.19 91 LEU A N 1
ATOM 743 C CA . LEU A 1 91 ? -7.902 -1.506 21.599 1.00 93.19 91 LEU A CA 1
ATOM 744 C C . LEU A 1 91 ? -6.654 -1.010 22.339 1.00 93.19 91 LEU A C 1
ATOM 746 O O . LEU A 1 91 ? -5.670 -1.737 22.450 1.00 93.19 91 LEU A O 1
ATOM 750 N N . ILE A 1 92 ? -6.702 0.205 22.898 1.00 93.88 92 ILE A N 1
ATOM 751 C CA . ILE A 1 92 ? -5.599 0.747 23.705 1.00 93.88 92 ILE A CA 1
ATOM 752 C C . ILE A 1 92 ? -5.401 -0.080 24.981 1.00 93.88 92 ILE A C 1
ATOM 754 O O . ILE A 1 92 ? -4.268 -0.426 25.305 1.00 93.88 92 ILE A O 1
ATOM 758 N N . LYS A 1 93 ? -6.483 -0.411 25.699 1.00 96.06 93 LYS A N 1
ATOM 759 C CA . LYS A 1 93 ? -6.432 -1.234 26.923 1.00 96.06 93 LYS A CA 1
ATOM 760 C C . LYS A 1 93 ? -5.909 -2.644 26.645 1.00 96.06 93 LYS A C 1
ATOM 762 O O . LYS A 1 93 ? -5.258 -3.218 27.511 1.00 96.06 93 LYS A O 1
ATOM 767 N N . ALA A 1 94 ? -6.201 -3.184 25.465 1.00 94.81 94 ALA A N 1
ATOM 768 C CA . ALA A 1 94 ? -5.728 -4.488 25.017 1.00 94.81 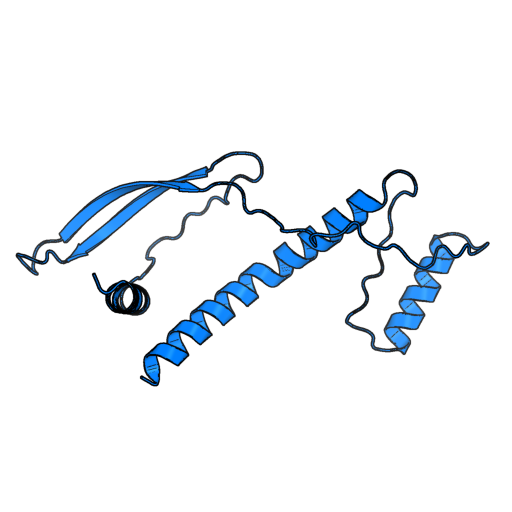94 ALA A CA 1
ATOM 769 C C . ALA A 1 94 ? -4.296 -4.466 24.449 1.00 94.81 94 ALA A C 1
ATOM 771 O O . ALA A 1 94 ? -3.773 -5.530 24.127 1.00 94.81 94 ALA A O 1
ATOM 772 N N . GLU A 1 95 ? -3.675 -3.287 24.302 1.00 92.44 95 GLU A N 1
ATOM 773 C CA . GLU A 1 95 ? -2.408 -3.095 23.576 1.00 92.44 95 GLU A CA 1
ATOM 774 C C . GLU A 1 95 ? -2.428 -3.704 22.158 1.00 92.44 95 GLU A C 1
ATOM 776 O O . GLU A 1 95 ? -1.406 -4.143 21.624 1.00 92.44 95 GLU A O 1
ATOM 781 N N . ASP A 1 96 ? -3.604 -3.728 21.525 1.00 90.62 96 ASP A N 1
ATOM 782 C CA . ASP A 1 96 ? -3.778 -4.314 20.201 1.00 90.62 96 ASP A CA 1
ATOM 783 C C . ASP A 1 96 ? -3.260 -3.355 19.124 1.00 90.62 96 ASP A C 1
ATOM 785 O O . ASP A 1 96 ? -3.841 -2.306 18.834 1.00 90.62 96 ASP A O 1
ATOM 789 N N . VAL A 1 97 ? -2.134 -3.735 18.523 1.00 89.94 97 VAL A N 1
ATOM 790 C CA . VAL A 1 97 ? -1.480 -3.004 17.429 1.00 89.94 97 VAL A CA 1
ATOM 791 C C . VAL A 1 97 ? -1.810 -3.564 16.042 1.00 89.94 97 VAL A C 1
ATOM 793 O O . VAL A 1 97 ? -1.331 -3.027 15.039 1.00 89.94 97 VAL A O 1
ATOM 796 N N . TYR A 1 98 ? -2.585 -4.645 15.969 1.00 86.81 98 TYR A N 1
ATOM 797 C CA . TYR A 1 98 ? -2.879 -5.379 14.739 1.00 86.81 98 TYR A CA 1
ATOM 798 C C . TYR A 1 98 ? -4.239 -4.999 14.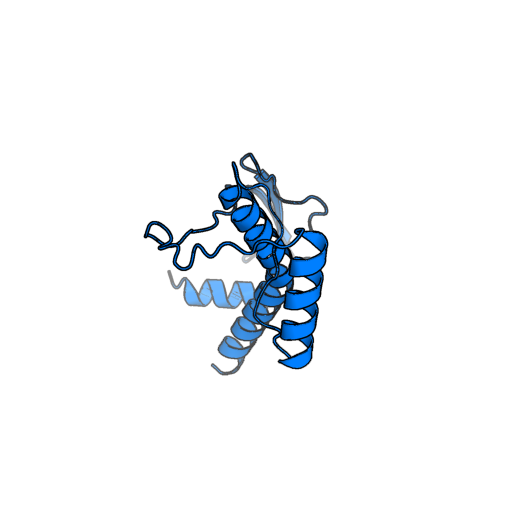150 1.00 86.81 98 TYR A C 1
ATOM 800 O O . TYR A 1 98 ? -4.392 -4.984 12.927 1.00 86.81 98 TYR A O 1
ATOM 808 N N . THR A 1 99 ? -5.209 -4.655 14.995 1.00 89.12 99 THR A N 1
ATOM 809 C CA . THR A 1 99 ? -6.571 -4.333 14.554 1.00 89.12 99 THR A CA 1
ATOM 810 C C . THR A 1 99 ? -6.693 -2.878 14.087 1.00 89.12 99 THR A C 1
ATOM 812 O O . THR A 1 99 ? -6.388 -1.928 14.809 1.00 89.12 99 THR A O 1
ATOM 815 N N . GLY A 1 100 ? -7.183 -2.683 12.857 1.00 87.25 100 GLY A N 1
ATOM 816 C CA . GLY A 1 100 ? -7.536 -1.368 12.322 1.00 87.25 100 GLY A CA 1
ATOM 817 C C . GLY A 1 100 ? -8.978 -0.973 12.644 1.00 87.25 100 GLY A C 1
ATOM 818 O O . GLY A 1 100 ? -9.907 -1.670 12.252 1.00 87.25 100 GLY A O 1
ATOM 819 N N . LEU A 1 101 ? -9.176 0.181 13.286 1.00 91.19 101 LEU A N 1
ATOM 820 C CA . LEU A 1 101 ? -10.500 0.785 13.468 1.00 91.19 101 LEU A CA 1
ATOM 821 C C . LEU A 1 101 ? -10.816 1.713 12.285 1.00 91.19 101 LEU A C 1
ATOM 823 O O . LEU A 1 101 ? -10.186 2.761 12.128 1.00 91.19 101 LEU A O 1
ATOM 827 N N . ILE A 1 102 ? -11.772 1.319 11.441 1.00 90.44 102 ILE A N 1
ATOM 828 C CA . ILE A 1 102 ? -12.088 1.986 10.169 1.00 90.44 102 ILE A CA 1
ATOM 829 C C . ILE A 1 102 ? -13.510 2.539 10.241 1.00 90.44 102 ILE A C 1
ATOM 831 O O . ILE A 1 102 ? -14.439 1.823 10.593 1.00 90.44 102 ILE A O 1
ATOM 835 N N . ILE A 1 103 ? -13.679 3.812 9.883 1.00 88.62 103 ILE A N 1
ATOM 836 C CA . ILE A 1 103 ? -14.992 4.450 9.753 1.00 88.62 103 ILE A CA 1
ATOM 837 C C . ILE A 1 103 ? -15.257 4.644 8.263 1.00 88.62 103 ILE A C 1
ATOM 839 O O . ILE A 1 103 ? -14.431 5.232 7.561 1.00 88.62 103 ILE A O 1
ATOM 843 N N . GLY A 1 104 ? -16.399 4.159 7.789 1.00 83.94 104 GLY A N 1
ATOM 844 C CA . GLY A 1 104 ? -16.811 4.263 6.395 1.00 83.94 104 GLY A CA 1
ATOM 845 C C . GLY A 1 104 ? -18.321 4.463 6.264 1.00 83.94 104 GLY A C 1
ATOM 846 O O . GLY A 1 104 ? -19.054 4.225 7.223 1.00 83.94 104 GLY A O 1
ATOM 847 N N . PRO A 1 105 ? -18.788 4.941 5.104 1.00 79.88 105 PRO A N 1
ATOM 848 C CA . PRO A 1 105 ? -20.209 5.024 4.792 1.00 79.88 105 PRO A CA 1
ATOM 849 C C . PRO A 1 105 ? -20.810 3.626 4.579 1.00 79.88 105 PRO A C 1
ATOM 851 O O . PRO A 1 105 ? -20.179 2.760 3.977 1.00 79.88 105 PRO A O 1
ATOM 854 N N . ASP A 1 106 ? -22.036 3.419 5.059 1.00 76.81 106 ASP A N 1
ATOM 855 C CA . ASP A 1 106 ? -22.722 2.116 5.037 1.00 76.81 106 ASP A CA 1
ATOM 856 C C . ASP A 1 106 ? -23.075 1.630 3.619 1.00 76.81 106 ASP A C 1
ATOM 858 O O . ASP A 1 106 ? -23.045 0.441 3.327 1.00 76.81 106 ASP A O 1
ATOM 862 N N . ASP A 1 107 ? -23.337 2.544 2.687 1.00 68.44 107 ASP A N 1
ATOM 863 C CA . ASP A 1 107 ? -23.729 2.212 1.314 1.00 68.44 107 ASP A CA 1
ATOM 864 C C . ASP A 1 107 ? -22.559 1.755 0.423 1.00 68.44 107 ASP A C 1
ATOM 866 O O . ASP A 1 107 ? -22.777 1.142 -0.625 1.00 68.44 107 ASP A O 1
ATOM 870 N N . CYS A 1 108 ? -21.315 2.049 0.812 1.00 71.25 108 CYS A N 1
ATOM 871 C CA . CYS A 1 108 ? -20.131 1.775 -0.005 1.00 71.25 108 CYS A CA 1
ATOM 872 C C . CYS A 1 108 ? -18.882 1.401 0.813 1.00 71.25 108 CYS A C 1
ATOM 874 O O . CYS A 1 108 ? -17.738 1.612 0.392 1.00 71.25 108 CYS A O 1
ATOM 876 N N . TRP A 1 109 ? -19.091 0.788 1.975 1.00 76.00 109 TRP A N 1
ATOM 877 C CA . TRP A 1 109 ? -18.051 0.430 2.940 1.00 76.00 109 TRP A CA 1
ATOM 878 C C . TRP A 1 109 ? -16.942 -0.481 2.370 1.00 76.00 109 TRP A C 1
ATOM 880 O O . TRP A 1 109 ? -15.800 -0.431 2.834 1.00 76.00 109 TRP A O 1
ATOM 890 N N . GLN A 1 110 ? -17.213 -1.272 1.321 1.00 69.12 110 GLN A N 1
ATOM 891 C CA . GLN A 1 110 ? -16.19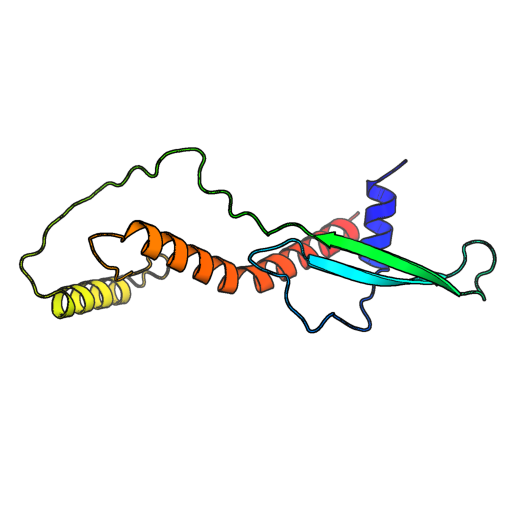7 -2.111 0.668 1.00 69.12 110 GLN A CA 1
ATOM 892 C C . GLN A 1 110 ? -15.062 -1.260 0.077 1.00 69.12 110 GLN A C 1
ATOM 894 O O . GLN A 1 110 ? -13.894 -1.658 0.107 1.00 69.12 110 GLN A O 1
ATOM 899 N N . PHE A 1 111 ? -15.375 -0.059 -0.417 1.00 71.12 111 PHE A N 1
ATOM 900 C CA . PHE A 1 111 ? -14.358 0.877 -0.892 1.00 71.12 111 PHE A CA 1
ATOM 901 C C . PHE A 1 111 ? -13.531 1.448 0.262 1.00 71.12 111 PHE A C 1
ATOM 903 O O . PHE A 1 111 ? -12.334 1.674 0.086 1.00 71.12 111 PHE A O 1
ATOM 910 N N . SER A 1 112 ? -14.113 1.622 1.452 1.00 77.94 112 SER A N 1
ATOM 911 C CA . SER A 1 112 ? -13.366 2.029 2.649 1.00 77.94 112 SER A CA 1
ATOM 912 C C . SER A 1 112 ? -12.314 0.992 3.044 1.00 77.94 112 SER A C 1
ATOM 914 O O . SER A 1 112 ? -11.183 1.372 3.351 1.00 77.94 112 SER A O 1
ATOM 916 N N . LEU A 1 113 ? -12.631 -0.305 2.949 1.00 74.12 113 LEU A N 1
ATOM 917 C CA . LEU A 1 113 ? -11.641 -1.370 3.152 1.00 74.12 113 LEU A CA 1
ATOM 918 C C . LEU A 1 113 ? -10.532 -1.343 2.095 1.00 74.12 113 LEU A C 1
ATOM 920 O O . LEU A 1 113 ? -9.356 -1.446 2.443 1.00 74.12 113 LEU A O 1
ATOM 924 N N . LEU A 1 114 ? -10.874 -1.157 0.817 1.00 74.38 114 LEU A N 1
ATOM 925 C CA . LEU A 1 114 ? -9.873 -1.045 -0.251 1.00 74.38 114 LEU A CA 1
ATOM 926 C C . LEU A 1 114 ? -8.919 0.135 -0.021 1.00 74.38 114 LEU A C 1
ATOM 928 O O . LEU A 1 114 ? -7.707 -0.012 -0.190 1.00 74.38 114 LEU A O 1
ATOM 932 N N . ILE A 1 115 ? -9.446 1.290 0.396 1.00 75.69 115 ILE A N 1
ATOM 933 C CA . ILE A 1 115 ? -8.645 2.478 0.723 1.00 75.69 115 ILE A CA 1
ATOM 934 C C . ILE A 1 115 ? -7.737 2.201 1.925 1.00 75.69 115 ILE A C 1
ATOM 936 O O . ILE A 1 115 ? -6.554 2.547 1.885 1.00 75.69 115 ILE A O 1
ATOM 940 N N . TYR A 1 116 ? -8.258 1.550 2.968 1.00 82.12 116 TYR A N 1
ATOM 941 C CA . TYR A 1 116 ? -7.474 1.157 4.138 1.00 82.12 116 TYR A CA 1
ATOM 942 C C . TYR A 1 116 ? -6.295 0.249 3.753 1.00 82.12 116 TYR A C 1
ATOM 944 O O . TYR A 1 116 ? -5.148 0.555 4.089 1.00 82.12 116 TYR A O 1
ATOM 952 N N . VAL A 1 117 ? -6.549 -0.809 2.976 1.00 79.62 117 VAL A N 1
ATOM 953 C CA . VAL A 1 117 ? -5.510 -1.734 2.493 1.00 79.62 117 VAL A CA 1
ATOM 954 C C . VAL A 1 117 ? -4.484 -1.005 1.625 1.00 79.62 117 VAL A C 1
ATOM 956 O O . VAL A 1 117 ? -3.282 -1.171 1.830 1.00 79.62 117 VAL A O 1
ATOM 959 N N . ALA A 1 118 ? -4.923 -0.152 0.695 1.00 74.69 118 ALA A N 1
ATOM 960 C CA . ALA A 1 118 ? -4.011 0.639 -0.130 1.00 74.69 118 ALA A CA 1
ATOM 961 C C . ALA A 1 118 ? -3.108 1.550 0.723 1.00 74.69 118 ALA A C 1
ATOM 963 O O . ALA A 1 118 ? -1.910 1.659 0.458 1.00 74.69 118 ALA A O 1
ATOM 964 N N . GLY A 1 119 ? -3.658 2.161 1.778 1.00 78.75 119 GLY A N 1
ATOM 965 C CA . GLY A 1 119 ? -2.903 2.944 2.756 1.00 78.75 119 GLY A CA 1
ATOM 966 C C . GLY A 1 119 ? -1.844 2.123 3.494 1.00 78.75 119 GLY A C 1
ATOM 967 O O . GLY A 1 119 ? -0.699 2.568 3.614 1.00 78.75 119 GLY A O 1
ATOM 9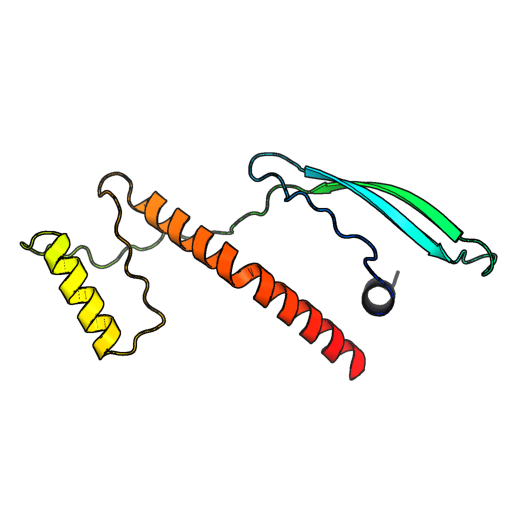68 N N . LEU A 1 120 ? -2.192 0.910 3.935 1.00 79.31 120 LEU A N 1
ATOM 969 C CA . LEU A 1 120 ? -1.240 -0.012 4.562 1.00 79.31 120 LEU A CA 1
ATOM 970 C C . LEU A 1 120 ? -0.107 -0.400 3.609 1.00 79.31 120 LEU A C 1
ATOM 972 O O . LEU A 1 120 ? 1.057 -0.310 3.996 1.00 79.31 120 LEU A O 1
ATOM 976 N N . VAL A 1 121 ? -0.429 -0.745 2.359 1.00 79.56 121 VAL A N 1
ATOM 977 C CA . VAL A 1 121 ? 0.570 -1.077 1.330 1.00 79.56 121 VAL A CA 1
ATOM 978 C C . VAL A 1 121 ? 1.512 0.102 1.087 1.00 79.56 121 VAL A C 1
ATOM 980 O O . VAL A 1 121 ? 2.726 -0.082 1.063 1.00 79.56 121 VAL A O 1
ATOM 983 N N . MET A 1 122 ? 0.991 1.327 0.957 1.00 75.50 122 MET A N 1
ATOM 984 C CA . MET A 1 122 ? 1.837 2.518 0.792 1.00 75.50 122 MET A CA 1
ATOM 985 C C . MET A 1 122 ? 2.777 2.735 1.984 1.00 75.50 12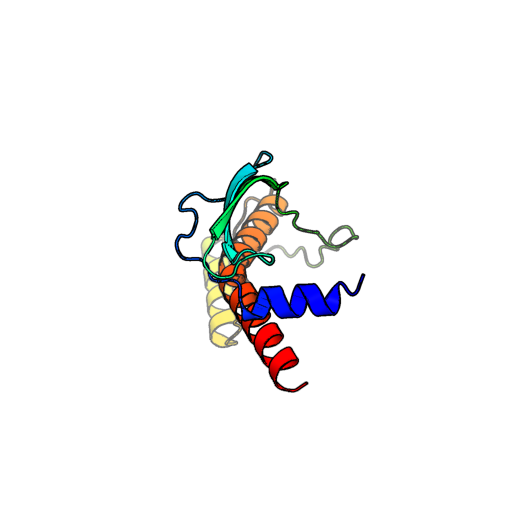2 MET A C 1
ATOM 987 O O . MET A 1 122 ? 3.914 3.171 1.795 1.00 75.50 122 MET A O 1
ATOM 991 N N . LYS A 1 123 ? 2.317 2.428 3.202 1.00 80.25 123 LYS A N 1
ATOM 992 C CA . LYS A 1 123 ? 3.113 2.557 4.426 1.00 80.25 123 LYS A CA 1
ATOM 993 C C . LYS A 1 123 ? 4.196 1.477 4.533 1.00 80.25 123 LYS A C 1
ATOM 995 O O . LYS A 1 123 ? 5.298 1.795 4.976 1.00 80.25 123 LYS A O 1
ATOM 1000 N N . SER A 1 124 ? 3.904 0.231 4.155 1.00 79.75 124 SER A N 1
ATOM 1001 C CA . SER A 1 124 ? 4.823 -0.901 4.354 1.00 79.75 124 SER A CA 1
ATOM 1002 C C . SER A 1 124 ? 5.790 -1.121 3.186 1.00 79.75 124 SER A C 1
ATOM 1004 O O . SER A 1 124 ? 6.961 -1.435 3.412 1.00 79.75 124 SER A O 1
ATOM 1006 N N . ALA A 1 125 ? 5.354 -0.873 1.945 1.00 78.12 125 ALA A N 1
ATOM 1007 C CA . ALA A 1 125 ? 6.099 -1.240 0.740 1.00 78.12 125 ALA A CA 1
ATOM 1008 C C . ALA A 1 125 ? 7.559 -0.744 0.706 1.00 78.12 125 ALA A C 1
ATOM 1010 O O . ALA A 1 125 ? 8.430 -1.541 0.352 1.00 78.12 125 ALA A O 1
ATOM 1011 N N . PRO A 1 126 ? 7.902 0.505 1.090 1.00 76.69 126 PRO A N 1
ATOM 1012 C CA . PRO A 1 126 ? 9.297 0.949 1.074 1.00 76.69 126 PRO A CA 1
ATOM 1013 C C . PRO A 1 126 ? 10.199 0.136 2.013 1.00 76.69 126 PRO A C 1
ATOM 1015 O O . PRO A 1 126 ? 11.331 -0.198 1.654 1.00 76.69 126 PRO A O 1
ATOM 1018 N N . GLN A 1 127 ? 9.703 -0.190 3.210 1.00 77.62 127 GLN A N 1
ATOM 1019 C CA . GLN A 1 127 ? 10.450 -0.960 4.203 1.00 77.62 127 GLN A CA 1
ATOM 1020 C C . GLN A 1 127 ? 10.551 -2.431 3.795 1.00 77.62 127 GLN A C 1
ATOM 1022 O O . GLN A 1 127 ? 11.633 -3.013 3.902 1.00 77.62 127 GLN A O 1
ATOM 1027 N N . ASP A 1 128 ? 9.467 -2.999 3.271 1.00 78.25 128 ASP A N 1
ATOM 1028 C CA . ASP A 1 128 ? 9.419 -4.385 2.804 1.00 78.25 128 ASP A CA 1
ATOM 1029 C C . ASP A 1 128 ? 10.379 -4.605 1.627 1.00 78.25 128 ASP A C 1
ATOM 1031 O O . ASP A 1 128 ? 11.179 -5.541 1.646 1.00 78.25 128 ASP A O 1
ATOM 1035 N N . ILE A 1 129 ? 10.392 -3.688 0.649 1.00 76.75 129 ILE A N 1
ATOM 1036 C CA . ILE A 1 129 ? 11.335 -3.718 -0.481 1.00 76.75 129 ILE A CA 1
ATOM 1037 C C . ILE A 1 129 ? 12.775 -3.605 0.019 1.00 76.75 129 ILE A C 1
ATOM 1039 O O . ILE A 1 129 ? 13.642 -4.364 -0.419 1.00 76.75 129 ILE A O 1
ATOM 1043 N N . LYS A 1 130 ? 13.053 -2.680 0.946 1.00 72.31 130 LYS A N 1
ATOM 1044 C CA . LYS A 1 130 ? 14.399 -2.522 1.508 1.00 72.31 130 LYS A CA 1
ATOM 1045 C C . LYS A 1 130 ? 14.863 -3.809 2.193 1.00 72.31 130 LYS A C 1
ATOM 1047 O O . LYS A 1 130 ? 15.965 -4.278 1.910 1.00 72.31 130 LYS A O 1
ATOM 1052 N N . LYS A 1 131 ? 14.020 -4.395 3.046 1.00 77.06 131 LYS A N 1
ATOM 1053 C CA . LYS A 1 131 ? 14.312 -5.647 3.753 1.00 77.06 131 LYS A CA 1
ATOM 1054 C C . LYS A 1 131 ? 14.537 -6.800 2.774 1.00 77.06 131 LYS A C 1
ATOM 1056 O O . LYS A 1 131 ? 15.522 -7.518 2.908 1.00 77.06 131 LYS A O 1
ATOM 1061 N N . PHE A 1 132 ? 13.696 -6.920 1.750 1.00 75.81 132 PHE A N 1
ATOM 1062 C CA . PHE A 1 132 ? 13.846 -7.915 0.689 1.00 75.81 132 PHE A CA 1
ATOM 1063 C C . PHE A 1 132 ? 15.193 -7.789 -0.043 1.00 75.81 132 PHE A C 1
ATOM 1065 O O . PHE A 1 132 ? 15.916 -8.774 -0.188 1.00 75.81 132 PHE A O 1
ATOM 1072 N N . LEU A 1 133 ? 15.581 -6.574 -0.449 1.00 71.00 133 LEU A N 1
ATOM 1073 C CA . LEU A 1 133 ? 16.874 -6.325 -1.100 1.00 71.00 133 LEU A CA 1
ATOM 1074 C C . LEU A 1 133 ? 18.062 -6.635 -0.175 1.00 71.00 133 LEU A C 1
ATOM 1076 O O . LEU A 1 133 ? 19.078 -7.168 -0.627 1.00 71.00 133 LEU A O 1
ATOM 1080 N N . GLU A 1 134 ? 17.953 -6.316 1.116 1.00 76.62 134 GLU A N 1
ATOM 1081 C CA . GLU A 1 134 ? 18.971 -6.651 2.117 1.00 76.62 134 GLU A CA 1
ATOM 1082 C C . GLU A 1 134 ? 19.098 -8.164 2.336 1.00 76.62 134 GLU A C 1
ATOM 1084 O O . GLU A 1 134 ? 20.216 -8.679 2.404 1.00 76.62 134 GLU A O 1
ATOM 1089 N N . GLU A 1 135 ? 17.982 -8.887 2.420 1.00 78.81 135 GLU A N 1
ATOM 1090 C CA . GLU A 1 135 ? 17.962 -10.345 2.560 1.00 78.81 135 GLU A CA 1
ATOM 1091 C C . GLU A 1 135 ? 18.550 -11.044 1.334 1.00 78.81 135 GLU A C 1
ATOM 1093 O O . GLU A 1 135 ? 19.387 -11.936 1.496 1.00 78.81 135 GLU A O 1
ATOM 1098 N N . LEU A 1 136 ? 18.205 -10.596 0.121 1.00 71.69 136 LEU A N 1
ATOM 1099 C CA . LEU A 1 136 ? 18.839 -11.080 -1.108 1.00 71.69 136 LEU A CA 1
ATOM 1100 C C . LEU A 1 136 ? 20.357 -10.868 -1.057 1.00 71.69 136 LEU A C 1
ATOM 1102 O O . LEU A 1 136 ? 21.121 -11.812 -1.242 1.00 71.69 136 LEU A O 1
ATOM 1106 N N . ARG A 1 137 ? 20.817 -9.658 -0.715 1.00 72.88 137 ARG A N 1
ATOM 1107 C CA . ARG A 1 137 ? 22.255 -9.361 -0.585 1.00 72.88 137 ARG A CA 1
ATOM 1108 C C . ARG A 1 137 ? 22.969 -10.203 0.474 1.00 72.88 137 ARG A C 1
ATOM 1110 O O . ARG A 1 137 ? 24.183 -10.363 0.361 1.00 72.88 137 ARG A O 1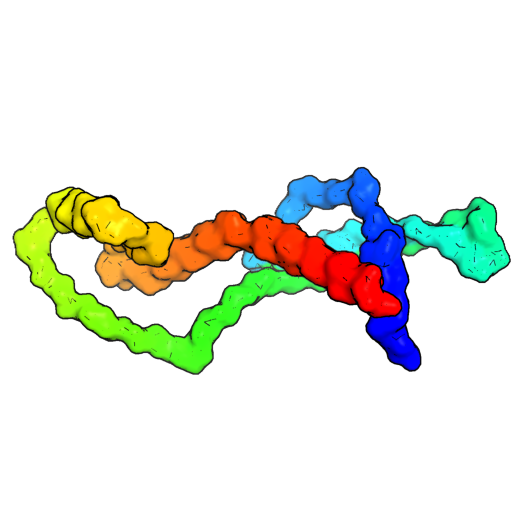
ATOM 1117 N N . LYS A 1 138 ? 22.277 -10.662 1.524 1.00 74.75 138 LYS A N 1
ATOM 1118 C CA . LYS A 1 138 ? 22.848 -11.523 2.577 1.00 74.75 138 LYS A CA 1
ATOM 1119 C C . LYS A 1 138 ? 22.940 -12.980 2.136 1.00 74.75 138 LYS A C 1
ATOM 1121 O O . LYS A 1 138 ? 23.996 -13.571 2.331 1.00 74.75 138 LYS A O 1
ATOM 1126 N N . LYS A 1 139 ? 21.881 -13.527 1.526 1.00 72.38 139 LYS A N 1
ATOM 1127 C CA . LYS A 1 139 ? 21.861 -14.912 1.021 1.00 72.38 139 LYS A CA 1
ATOM 1128 C C . LYS A 1 139 ? 23.026 -15.169 0.060 1.00 72.38 139 LYS A C 1
ATOM 1130 O O . LYS A 1 139 ? 23.809 -16.074 0.293 1.00 72.38 139 LYS A O 1
ATOM 1135 N N . PHE A 1 140 ? 23.251 -14.266 -0.893 1.00 59.19 140 PHE A N 1
ATOM 1136 C CA . PHE A 1 140 ? 24.334 -14.387 -1.886 1.00 59.19 140 PHE A CA 1
ATOM 1137 C C . PHE A 1 140 ? 25.727 -13.931 -1.404 1.00 59.19 140 PHE A C 1
ATOM 1139 O O . PHE A 1 140 ? 26.629 -13.705 -2.215 1.00 59.19 140 PHE A O 1
ATOM 1146 N N . ARG A 1 141 ? 25.893 -13.698 -0.096 1.00 59.88 141 ARG A N 1
ATOM 1147 C CA . ARG A 1 141 ? 27.194 -13.428 0.545 1.00 59.88 141 ARG A CA 1
ATOM 1148 C C . ARG A 1 141 ? 27.659 -14.592 1.428 1.00 59.88 141 ARG A C 1
ATOM 1150 O O . ARG A 1 141 ? 28.772 -14.532 1.940 1.00 59.88 141 ARG A O 1
ATOM 1157 N N . GLN A 1 142 ? 26.782 -15.571 1.671 1.00 54.84 142 GLN A N 1
ATOM 1158 C CA . GLN A 1 142 ? 27.037 -16.779 2.465 1.00 54.84 142 GLN A CA 1
ATOM 1159 C C . GLN A 1 142 ? 27.209 -18.037 1.590 1.00 54.84 142 GLN A C 1
ATOM 1161 O O . GLN A 1 142 ? 27.549 -19.089 2.124 1.00 54.84 142 GLN A O 1
ATOM 1166 N N . GLU A 1 143 ? 27.011 -17.900 0.277 1.00 46.00 143 GLU A N 1
ATOM 1167 C CA . GLU A 1 143 ? 27.427 -18.819 -0.794 1.00 46.00 143 GLU A CA 1
ATOM 1168 C C . GLU A 1 143 ? 28.660 -18.242 -1.503 1.00 46.00 143 GLU A C 1
ATOM 1170 O O . GLU A 1 143 ? 29.554 -19.039 -1.867 1.00 46.00 143 GLU A O 1
#

Secondary structure (DSSP, 8-state):
--HHHHHHHHHHH---SS--SSPPPSSSPEEEEEEEEEE-SS-TTSEEEEEEEEEEPPPP----SS----------SS-HHHHHHHHHHHHHHTT--S-------TTSHHHHHHHHHHHHHHHHHHHHHHHHHHHHHHHTT--

pLDDT: mean 75.09, std 11.57, range [46.0, 96.06]

Sequence (143 aa):
MDIEKYWEKAIKHTEVERARISYLNINTSTILPYIILSESMVDNSDTVIRKGKIEVTKPVIYLPDHTPILEGFEFEDNPLSDTVKKYKEELIKAEDVYTGLIIGPDDCWQFSLLIYVAGLVMKSAPQDIKKFLEELRKKFRQE

Radius of gyration: 23.8 Å; chains: 1; bounding box: 67×31×52 Å